Protein AF-A0A9P9NPX4-F1 (afdb_monomer_lite)

pLDDT: mean 75.49, std 17.49, range [34.91, 95.06]

Sequence (128 aa):
MPWGSPLVEHILGTGLPSVHPEPVSPRTEEAKIALLTVAVDRVLDRCERTMRHISRTLLCWLRSTKAQTCYSKPCALIALKSSKKKYRQLLKRFFVLIFRCYQIPVDTRRRPTGIRFKKEQLRQIQTI

Foldseek 3Di:
DDDDDDDPPPPDDDPDPPPDDDPDQDPVLVVVLVVVLVVLVVVVVVVVVVLVVDDQQVQQCVPDPDNPDGHPGGPDDPPDPVVVVVVSVVVSVVSSVVSVLLRPDPVVNPPDPPDDDDPVRNVVVVVD

Structure (mmCIF, N/CA/C/O backbone):
data_AF-A0A9P9NPX4-F1
#
_entry.id   AF-A0A9P9NPX4-F1
#
loop_
_atom_site.group_PDB
_atom_site.id
_atom_site.type_symbol
_atom_site.label_atom_id
_atom_site.label_alt_id
_atom_site.label_comp_id
_atom_site.label_asym_id
_atom_site.label_entity_id
_atom_site.label_seq_id
_atom_site.pdbx_PDB_ins_code
_atom_site.Cartn_x
_atom_site.Cartn_y
_atom_site.Cartn_z
_atom_site.occupancy
_atom_site.B_iso_or_equiv
_atom_site.auth_seq_id
_atom_site.auth_comp_id
_atom_site.auth_asym_id
_atom_site.auth_atom_id
_atom_site.pdbx_PDB_model_num
ATOM 1 N N . MET A 1 1 ? 9.711 34.080 -54.779 1.00 34.91 1 MET A N 1
ATOM 2 C CA . MET A 1 1 ? 10.722 34.598 -53.834 1.00 34.91 1 MET A CA 1
ATOM 3 C C . MET A 1 1 ? 10.340 34.136 -52.431 1.00 34.91 1 MET A C 1
ATOM 5 O O . MET A 1 1 ? 9.213 34.405 -52.032 1.00 34.91 1 MET A O 1
ATOM 9 N N . PRO A 1 2 ? 11.203 33.348 -51.768 1.00 46.09 2 PRO A N 1
ATOM 10 C CA . PRO A 1 2 ? 10.940 32.636 -50.519 1.00 46.09 2 PRO A CA 1
ATOM 11 C C . PRO A 1 2 ? 11.323 33.492 -49.304 1.00 46.09 2 PRO A C 1
ATOM 13 O O . PRO A 1 2 ? 12.322 34.203 -49.349 1.00 46.09 2 PRO A O 1
ATOM 16 N N . TRP A 1 3 ? 10.584 33.381 -48.204 1.00 42.66 3 TRP A N 1
ATOM 17 C CA . TRP A 1 3 ? 11.053 33.847 -46.899 1.00 42.66 3 TRP A CA 1
ATOM 18 C C . TRP A 1 3 ? 11.204 32.636 -45.997 1.00 42.66 3 TRP A C 1
ATOM 20 O O . TRP A 1 3 ? 10.236 32.089 -45.476 1.00 42.66 3 TRP A O 1
ATOM 30 N N . GLY A 1 4 ? 12.449 32.183 -45.902 1.00 43.34 4 GLY A N 1
ATOM 31 C CA . GLY A 1 4 ? 12.889 31.312 -44.835 1.00 43.34 4 GLY A CA 1
ATOM 32 C C . GLY A 1 4 ? 13.229 32.113 -43.581 1.00 43.34 4 GLY A C 1
ATOM 33 O O . GLY A 1 4 ? 13.542 33.303 -43.653 1.00 43.34 4 GLY A O 1
ATOM 34 N N . SER A 1 5 ? 13.264 31.361 -42.481 1.00 50.50 5 SER A N 1
ATOM 35 C CA . SER A 1 5 ? 13.991 31.562 -41.216 1.00 50.50 5 SER A CA 1
ATOM 36 C C . SER A 1 5 ? 13.089 31.729 -39.983 1.00 50.50 5 SER A C 1
ATOM 38 O O . SER A 1 5 ? 12.016 32.314 -40.106 1.00 50.50 5 SER A O 1
ATOM 40 N N . PRO A 1 6 ? 13.539 31.325 -38.774 1.00 48.88 6 PRO A N 1
ATOM 41 C CA . PRO A 1 6 ? 14.746 30.555 -38.458 1.00 48.88 6 PRO A CA 1
ATOM 42 C C . PRO A 1 6 ? 14.482 29.289 -37.626 1.00 48.88 6 PRO A C 1
ATOM 44 O O . PRO A 1 6 ? 13.653 29.240 -36.718 1.00 48.88 6 PRO A O 1
ATOM 47 N N . LEU A 1 7 ? 15.311 28.287 -37.910 1.00 49.88 7 LEU A N 1
ATOM 48 C CA . LEU A 1 7 ? 15.788 27.293 -36.961 1.00 49.88 7 LEU A CA 1
ATOM 49 C C . LEU A 1 7 ? 16.296 28.027 -35.708 1.00 49.88 7 LEU A C 1
ATOM 51 O O . LEU A 1 7 ? 17.360 28.642 -35.740 1.00 49.88 7 LEU A O 1
ATOM 55 N N . VAL A 1 8 ? 15.535 28.000 -34.616 1.00 42.09 8 VAL A N 1
ATOM 56 C CA . VAL A 1 8 ? 16.079 28.373 -33.309 1.00 42.09 8 VAL A CA 1
ATOM 57 C C . VAL A 1 8 ? 16.612 27.098 -32.683 1.00 42.09 8 VAL A C 1
ATOM 59 O O . VAL A 1 8 ? 15.937 26.406 -31.923 1.00 42.09 8 VAL A O 1
ATOM 62 N N . GLU A 1 9 ? 17.850 26.781 -33.052 1.00 41.84 9 GLU A N 1
ATOM 63 C CA . GLU A 1 9 ? 18.719 26.008 -32.184 1.00 41.84 9 GLU A CA 1
ATOM 64 C C . GLU A 1 9 ? 18.914 26.810 -30.897 1.00 41.84 9 GLU A C 1
ATOM 66 O O . GLU A 1 9 ? 19.634 27.808 -30.849 1.00 41.84 9 GLU A O 1
ATOM 71 N N . HIS A 1 10 ? 18.264 26.382 -29.823 1.00 44.25 10 HIS A N 1
ATOM 72 C CA . HIS A 1 10 ? 18.734 26.712 -28.487 1.00 44.25 10 HIS A CA 1
ATOM 73 C C . HIS A 1 10 ? 19.650 25.596 -28.012 1.00 44.25 10 HIS A C 1
ATOM 75 O O . HIS A 1 10 ? 19.298 24.753 -27.193 1.00 44.25 10 HIS A O 1
ATOM 81 N N . ILE A 1 11 ? 20.866 25.628 -28.562 1.00 50.22 11 ILE A N 1
ATOM 82 C CA . ILE A 1 11 ? 22.035 25.066 -27.903 1.00 50.22 11 ILE A CA 1
ATOM 83 C C . ILE A 1 11 ? 22.359 25.999 -26.738 1.00 50.22 11 ILE A C 1
ATOM 85 O O . ILE A 1 11 ? 22.871 27.102 -26.922 1.00 50.22 11 ILE A O 1
ATOM 89 N N . LEU A 1 12 ? 22.065 25.543 -25.524 1.00 43.19 12 LEU A N 1
ATOM 90 C CA . LEU A 1 12 ? 22.655 26.102 -24.318 1.00 43.19 12 LEU A CA 1
ATOM 91 C C . LEU A 1 12 ? 22.890 24.966 -23.323 1.00 43.19 12 LEU A C 1
ATOM 93 O O . LEU A 1 12 ? 21.972 24.522 -22.641 1.00 43.19 12 LEU A O 1
ATOM 97 N N . GLY A 1 13 ? 24.137 24.492 -23.262 1.00 39.56 13 GLY A N 1
ATOM 98 C CA . GLY A 1 13 ? 24.622 23.734 -22.110 1.00 39.56 13 GLY A CA 1
ATOM 99 C C . GLY A 1 13 ? 25.445 22.487 -22.418 1.00 39.56 13 GLY A C 1
ATOM 100 O O . GLY A 1 13 ? 24.950 21.374 -22.304 1.00 39.56 13 GLY A O 1
ATOM 101 N N . THR A 1 14 ? 26.754 22.700 -22.578 1.00 41.66 14 THR A N 1
ATOM 102 C CA . THR A 1 14 ? 27.858 21.759 -22.280 1.00 41.66 14 THR A CA 1
ATOM 103 C C . THR A 1 14 ? 28.152 20.643 -23.293 1.00 41.66 14 THR A C 1
ATOM 105 O O . THR A 1 14 ? 27.647 19.529 -23.216 1.00 41.66 14 THR A O 1
ATOM 108 N N . GLY A 1 15 ? 29.098 20.934 -24.194 1.00 42.25 15 GLY A N 1
ATOM 109 C CA . GLY A 1 15 ? 29.794 19.974 -25.053 1.00 42.25 15 GLY A CA 1
ATOM 110 C C . GLY A 1 15 ? 30.805 19.110 -24.297 1.00 42.25 15 GLY A C 1
ATOM 111 O O . GLY A 1 15 ? 32.004 19.180 -24.551 1.00 42.25 15 GLY A O 1
ATOM 112 N N . LEU A 1 16 ? 30.319 18.273 -23.385 1.00 44.84 16 LEU A N 1
ATOM 113 C CA . LEU A 1 16 ? 31.026 17.060 -22.998 1.00 44.84 16 LEU A CA 1
ATOM 114 C C . LEU A 1 16 ? 30.075 15.908 -23.321 1.00 44.84 16 LEU A C 1
ATOM 116 O O . LEU A 1 16 ? 28.943 15.943 -22.836 1.00 44.84 16 LEU A O 1
ATOM 120 N N . PRO A 1 17 ? 30.464 14.895 -24.117 1.00 46.59 17 PRO A N 1
ATOM 121 C CA . PRO A 1 17 ? 29.689 13.670 -24.145 1.00 46.59 17 PRO A CA 1
ATOM 122 C C . PRO A 1 17 ? 29.676 13.171 -22.703 1.00 46.59 17 PRO A C 1
ATOM 124 O O . PRO A 1 17 ? 30.710 12.761 -22.176 1.00 46.59 17 PRO A O 1
ATOM 127 N N . SER A 1 18 ? 28.534 13.291 -22.023 1.00 49.62 18 SER A N 1
ATOM 128 C CA . SER A 1 18 ? 28.327 12.587 -20.769 1.00 49.62 18 SER A CA 1
ATOM 129 C C . SER A 1 18 ? 28.595 11.126 -21.099 1.00 49.62 18 SER A C 1
ATOM 131 O O . SER A 1 18 ? 27.796 10.469 -21.759 1.00 49.62 18 SER A O 1
ATOM 133 N N . VAL A 1 19 ? 29.758 10.629 -20.672 1.00 52.47 19 VAL A N 1
ATOM 134 C CA . VAL A 1 19 ? 30.205 9.232 -20.812 1.00 52.47 19 VAL A CA 1
ATOM 135 C C . VAL A 1 19 ? 29.209 8.270 -20.142 1.00 52.47 19 VAL A C 1
ATOM 137 O O . VAL A 1 19 ? 29.295 7.053 -20.287 1.00 52.47 19 VAL A O 1
ATOM 140 N N . HIS A 1 20 ? 28.217 8.810 -19.436 1.00 53.09 20 HIS A N 1
ATOM 141 C CA . HIS A 1 20 ? 27.099 8.075 -18.897 1.00 53.09 20 HIS A CA 1
ATOM 142 C C . HIS A 1 20 ? 25.839 8.297 -19.742 1.00 53.09 20 HIS A C 1
ATOM 144 O O . HIS A 1 20 ? 25.346 9.430 -19.782 1.00 53.09 20 HIS A O 1
ATOM 150 N N . PRO A 1 21 ? 25.292 7.237 -20.375 1.00 55.50 21 PRO A N 1
ATOM 151 C CA . PRO A 1 21 ? 23.947 7.294 -20.927 1.00 55.50 21 PRO A CA 1
ATOM 152 C C . PRO A 1 21 ? 22.985 7.675 -19.803 1.00 55.50 21 PRO A C 1
ATOM 154 O O . PRO A 1 21 ? 22.997 7.062 -18.730 1.00 55.50 21 PRO A O 1
ATOM 157 N N . GLU A 1 22 ? 22.187 8.715 -20.034 1.00 56.44 22 GLU A N 1
ATOM 158 C CA . GLU A 1 22 ? 21.133 9.100 -19.107 1.00 56.44 22 GLU A CA 1
ATOM 159 C C . GLU A 1 22 ? 20.191 7.894 -18.946 1.00 56.44 22 GLU A C 1
ATOM 161 O O . GLU A 1 22 ? 19.722 7.348 -19.951 1.00 56.44 22 GLU A O 1
ATOM 166 N N . PRO A 1 23 ? 19.959 7.396 -17.720 1.00 56.25 23 PRO A N 1
ATOM 167 C CA . PRO A 1 23 ? 19.142 6.211 -17.519 1.00 56.25 23 PRO A CA 1
ATOM 168 C C . PRO A 1 23 ? 17.673 6.556 -17.783 1.00 56.25 23 PRO A C 1
ATOM 170 O O . PRO A 1 23 ? 16.929 6.933 -16.879 1.00 56.25 23 PRO A O 1
ATOM 173 N N . VAL A 1 24 ? 17.245 6.422 -19.037 1.00 61.47 24 VAL A N 1
ATOM 174 C CA . VAL A 1 24 ? 15.839 6.528 -19.426 1.00 61.47 24 VAL A CA 1
ATOM 175 C C . VAL A 1 24 ? 15.136 5.234 -19.019 1.00 61.47 24 VAL A C 1
ATOM 177 O O . VAL A 1 24 ? 15.417 4.160 -19.553 1.00 61.47 24 VAL A O 1
ATOM 180 N N . SER A 1 25 ? 14.225 5.327 -18.049 1.00 64.06 25 SER A N 1
ATOM 181 C CA . SER A 1 25 ? 13.374 4.201 -17.649 1.00 64.06 25 SER A CA 1
ATOM 182 C C . SER A 1 25 ? 12.447 3.807 -18.812 1.00 64.06 25 SER A C 1
ATOM 184 O O . SER A 1 25 ? 11.808 4.688 -19.400 1.00 64.06 25 SER A O 1
ATOM 186 N N . PRO A 1 26 ? 12.339 2.515 -19.174 1.00 75.12 26 PRO A N 1
ATOM 187 C CA . PRO A 1 26 ? 11.441 2.070 -20.234 1.00 75.12 26 PRO A CA 1
ATOM 188 C C . PRO A 1 26 ? 9.986 2.454 -19.930 1.00 75.12 26 PRO A C 1
ATOM 190 O O . PRO A 1 26 ? 9.507 2.283 -18.810 1.00 75.12 26 PRO A O 1
ATOM 193 N N . ARG A 1 27 ? 9.220 2.882 -20.943 1.00 74.06 27 ARG A N 1
ATOM 194 C CA . ARG A 1 27 ? 7.800 3.269 -20.779 1.00 74.06 27 ARG A CA 1
ATOM 195 C C . ARG A 1 27 ? 6.948 2.179 -20.106 1.00 74.06 27 ARG A C 1
ATOM 197 O O . ARG A 1 27 ? 6.042 2.491 -19.337 1.00 74.06 27 ARG A O 1
ATOM 204 N N . THR A 1 28 ? 7.254 0.910 -20.370 1.00 77.75 28 THR A N 1
ATOM 205 C CA . THR A 1 28 ? 6.601 -0.260 -19.758 1.00 77.75 28 THR A CA 1
ATOM 206 C C . THR A 1 28 ? 6.862 -0.355 -18.254 1.00 77.75 28 THR A C 1
ATOM 208 O O . THR A 1 28 ? 5.968 -0.697 -17.484 1.00 77.75 28 THR A O 1
ATOM 211 N N . GLU A 1 29 ? 8.071 -0.013 -17.821 1.00 78.25 29 GLU A N 1
ATOM 212 C CA . GLU A 1 29 ? 8.489 -0.053 -16.423 1.00 78.25 29 GLU A CA 1
ATOM 213 C C . GLU A 1 29 ? 7.865 1.095 -15.614 1.00 78.25 29 GLU A C 1
ATOM 215 O O . GLU A 1 29 ? 7.378 0.876 -14.502 1.00 78.25 29 GLU A O 1
ATOM 220 N N . GLU A 1 30 ? 7.743 2.290 -16.201 1.00 84.75 30 GLU A N 1
ATOM 221 C CA . GLU A 1 30 ? 6.986 3.395 -15.593 1.00 84.75 30 GLU A CA 1
ATOM 222 C C . GLU A 1 30 ? 5.479 3.091 -15.512 1.00 84.75 30 GLU A C 1
ATOM 224 O O . GLU A 1 30 ? 4.823 3.467 -14.539 1.00 84.75 30 GLU A O 1
ATOM 229 N N . ALA A 1 31 ? 4.917 2.356 -16.480 1.00 87.31 31 ALA A N 1
ATOM 230 C CA . ALA A 1 31 ? 3.520 1.919 -16.423 1.00 87.31 31 ALA A CA 1
ATOM 231 C C . ALA A 1 31 ? 3.267 0.936 -15.262 1.00 87.31 31 ALA A C 1
ATOM 233 O O . ALA A 1 31 ? 2.255 1.055 -14.566 1.00 87.31 31 ALA A O 1
ATOM 234 N N . LYS A 1 32 ? 4.205 0.015 -14.992 1.00 88.44 32 LYS A N 1
ATOM 235 C CA . LYS A 1 32 ? 4.150 -0.871 -13.814 1.00 88.44 32 LYS A CA 1
ATOM 236 C C . LYS A 1 32 ? 4.225 -0.078 -12.511 1.00 88.44 32 LYS A C 1
ATOM 238 O O . LYS A 1 32 ? 3.437 -0.323 -11.599 1.00 88.44 32 LYS A O 1
ATOM 243 N N . 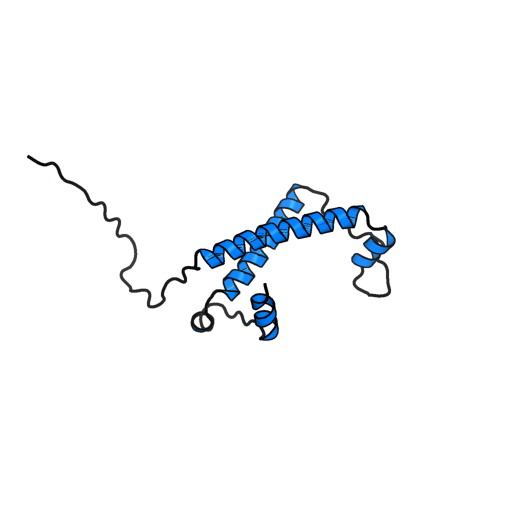ILE A 1 33 ? 5.112 0.917 -12.436 1.00 89.31 33 ILE A N 1
ATOM 244 C CA . ILE A 1 33 ? 5.210 1.818 -11.279 1.00 89.31 33 ILE A CA 1
ATOM 245 C C . ILE A 1 33 ? 3.897 2.591 -11.079 1.00 89.31 33 ILE A C 1
ATOM 247 O O . ILE A 1 33 ? 3.406 2.698 -9.953 1.00 89.31 33 ILE A O 1
ATOM 251 N N . ALA A 1 34 ? 3.282 3.092 -12.152 1.00 90.75 34 ALA A N 1
ATOM 252 C CA . ALA A 1 34 ? 1.985 3.757 -12.071 1.00 90.75 34 ALA A CA 1
ATOM 253 C C . ALA A 1 34 ? 0.905 2.808 -11.523 1.00 90.75 34 ALA A C 1
ATOM 255 O O . ALA A 1 34 ? 0.189 3.166 -10.584 1.00 90.75 34 ALA A O 1
ATOM 256 N N . LEU A 1 35 ? 0.841 1.570 -12.022 1.00 93.62 35 LEU A N 1
ATOM 257 C CA . LEU A 1 35 ? -0.092 0.558 -11.524 1.00 93.62 35 LEU A CA 1
ATOM 258 C C . LEU A 1 35 ? 0.147 0.234 -10.041 1.00 93.62 35 LEU A C 1
ATOM 260 O O . LEU A 1 35 ? -0.806 0.148 -9.264 1.00 93.62 35 LEU A O 1
ATOM 264 N N . LEU A 1 36 ? 1.409 0.138 -9.622 1.00 92.12 36 LEU A N 1
ATOM 265 C CA . LEU A 1 36 ? 1.783 -0.060 -8.226 1.00 92.12 36 LEU A CA 1
ATOM 266 C C . LEU A 1 36 ? 1.253 1.070 -7.336 1.00 92.12 36 LEU A C 1
ATOM 268 O O . LEU A 1 36 ? 0.716 0.804 -6.262 1.00 92.12 36 LEU A O 1
ATOM 272 N N . THR A 1 37 ? 1.350 2.331 -7.766 1.00 93.75 37 THR A N 1
ATOM 273 C CA . THR A 1 37 ? 0.819 3.448 -6.966 1.00 93.75 37 THR A CA 1
ATOM 274 C C . THR A 1 37 ? -0.693 3.353 -6.751 1.00 93.75 37 THR A C 1
ATOM 276 O O . THR A 1 37 ? -1.170 3.655 -5.656 1.00 93.75 37 THR A O 1
ATOM 279 N N . VAL A 1 38 ? -1.437 2.861 -7.748 1.00 95.06 38 VAL A N 1
ATOM 280 C CA . VAL A 1 38 ? -2.877 2.584 -7.631 1.00 95.06 38 VAL A CA 1
ATOM 281 C C . VAL A 1 38 ? -3.129 1.411 -6.682 1.00 95.06 38 VAL A C 1
ATOM 283 O O . VAL A 1 38 ? -4.039 1.470 -5.852 1.00 95.06 38 VAL A O 1
ATOM 286 N N . ALA A 1 39 ? -2.318 0.355 -6.764 1.00 94.25 39 ALA A N 1
ATOM 287 C CA . ALA A 1 39 ? -2.412 -0.790 -5.863 1.00 94.25 39 ALA A CA 1
ATOM 288 C C . ALA A 1 39 ? -2.180 -0.381 -4.399 1.00 94.25 39 ALA A C 1
ATOM 290 O O . ALA A 1 39 ? -2.953 -0.777 -3.526 1.00 94.25 39 ALA A O 1
ATOM 291 N N . VAL A 1 40 ? -1.188 0.476 -4.134 1.00 94.00 40 VAL A N 1
ATOM 292 C CA . VAL A 1 40 ? -0.923 1.034 -2.798 1.00 94.00 40 VAL A CA 1
ATOM 293 C C . VAL A 1 40 ? -2.144 1.787 -2.265 1.00 94.00 40 VAL A C 1
ATOM 295 O O . VAL A 1 40 ? -2.545 1.559 -1.124 1.00 94.00 40 VAL A O 1
ATOM 298 N N . ASP A 1 41 ? -2.785 2.635 -3.075 1.00 93.69 41 ASP A N 1
ATOM 299 C CA . ASP A 1 41 ? -4.001 3.344 -2.650 1.00 93.69 41 ASP A CA 1
ATOM 300 C C . ASP A 1 41 ? -5.138 2.364 -2.293 1.00 93.69 41 ASP A C 1
ATOM 302 O O . ASP A 1 41 ? -5.758 2.503 -1.235 1.00 93.69 41 ASP A O 1
ATOM 306 N N . ARG A 1 42 ? -5.357 1.323 -3.111 1.00 94.38 42 ARG A N 1
ATOM 307 C CA . ARG A 1 42 ? -6.375 0.285 -2.855 1.00 94.38 42 ARG A CA 1
ATOM 308 C C . ARG A 1 42 ? -6.107 -0.499 -1.571 1.00 94.38 42 ARG A C 1
ATOM 310 O O . ARG A 1 42 ? -7.043 -0.763 -0.813 1.00 94.38 42 ARG A O 1
ATOM 317 N N . VAL A 1 43 ? -4.849 -0.863 -1.313 1.00 93.44 43 VAL A N 1
ATOM 318 C CA . VAL A 1 43 ? -4.445 -1.554 -0.078 1.00 93.44 43 VAL A CA 1
ATOM 319 C C . VAL A 1 43 ? -4.748 -0.677 1.131 1.00 93.44 43 VAL A C 1
ATOM 321 O O . VAL A 1 43 ? -5.401 -1.138 2.063 1.00 93.44 43 VAL A O 1
ATOM 324 N N . LEU A 1 44 ? -4.368 0.602 1.096 1.00 92.00 44 LEU A N 1
ATOM 325 C CA . LEU A 1 44 ? -4.623 1.529 2.201 1.00 92.00 44 LEU A CA 1
ATOM 326 C C . LEU A 1 44 ? -6.119 1.761 2.438 1.00 92.00 44 LEU A C 1
ATOM 328 O O . LEU A 1 44 ? -6.546 1.835 3.589 1.00 92.00 44 LEU A O 1
ATOM 332 N N . ASP A 1 45 ? -6.924 1.849 1.377 1.00 92.56 45 ASP A N 1
ATOM 333 C CA . ASP A 1 45 ? -8.382 1.945 1.497 1.00 92.56 45 ASP A CA 1
ATOM 334 C C . ASP A 1 45 ? -8.988 0.697 2.139 1.00 92.56 45 ASP A C 1
ATOM 336 O O . ASP A 1 45 ? -9.883 0.800 2.980 1.00 92.56 45 ASP A O 1
ATOM 340 N N . ARG A 1 46 ? -8.508 -0.494 1.767 1.00 93.31 46 ARG A N 1
ATOM 341 C CA . ARG A 1 46 ? -8.953 -1.748 2.380 1.00 93.31 46 ARG A CA 1
ATOM 342 C C . ARG A 1 46 ? -8.541 -1.822 3.846 1.00 93.31 46 ARG A C 1
ATOM 344 O O . ARG A 1 46 ? -9.398 -2.101 4.675 1.00 93.31 46 ARG A O 1
ATOM 351 N N . CYS A 1 47 ? -7.286 -1.513 4.172 1.00 89.69 47 CYS A N 1
ATOM 352 C CA . CYS A 1 47 ? -6.797 -1.474 5.552 1.00 89.69 47 CYS A CA 1
ATOM 353 C C . CYS A 1 47 ? -7.651 -0.545 6.419 1.00 89.69 47 CYS A C 1
ATOM 355 O O . CYS A 1 47 ? -8.032 -0.910 7.526 1.00 89.69 47 CYS A O 1
ATOM 357 N N . GLU A 1 48 ? -8.009 0.630 5.904 1.00 90.81 48 GLU A N 1
ATOM 358 C CA . GLU A 1 48 ? -8.860 1.570 6.626 1.00 90.81 48 GLU A CA 1
ATOM 359 C C . GLU A 1 48 ? -10.278 1.045 6.842 1.00 90.81 48 GLU A C 1
ATOM 361 O O . GLU A 1 48 ? -10.799 1.164 7.950 1.00 90.81 48 GLU A O 1
ATOM 366 N N . ARG A 1 49 ? -10.903 0.455 5.814 1.00 92.50 49 ARG A N 1
ATOM 367 C CA . ARG A 1 49 ? -12.213 -0.196 5.967 1.00 92.50 49 ARG A CA 1
ATOM 368 C C . ARG A 1 49 ? -12.136 -1.292 7.022 1.00 92.50 49 ARG A C 1
ATOM 370 O O . ARG A 1 49 ? -12.926 -1.295 7.955 1.00 92.50 49 ARG A O 1
ATOM 377 N N . THR A 1 50 ? -11.139 -2.164 6.927 1.00 92.38 50 THR A N 1
ATOM 378 C CA . THR A 1 50 ? -10.911 -3.248 7.880 1.00 92.38 50 THR A CA 1
ATOM 379 C C . THR A 1 50 ? -10.736 -2.719 9.305 1.00 92.38 50 THR A C 1
ATOM 381 O O . THR A 1 50 ? -11.430 -3.184 10.201 1.00 92.38 50 THR A O 1
ATOM 384 N N . MET A 1 51 ? -9.916 -1.688 9.527 1.00 90.56 51 MET A N 1
ATOM 385 C CA . MET A 1 51 ? -9.743 -1.087 10.857 1.00 90.56 51 MET A CA 1
ATOM 386 C C . MET A 1 51 ? -11.044 -0.537 11.458 1.00 90.56 51 MET A C 1
ATOM 388 O O . MET A 1 51 ? -11.183 -0.557 12.676 1.00 90.56 51 MET A O 1
ATOM 392 N N . ARG A 1 52 ? -12.003 -0.075 10.642 1.00 89.94 52 ARG A N 1
ATOM 393 C CA . ARG A 1 52 ? -13.319 0.386 11.128 1.00 89.94 52 ARG A CA 1
ATOM 394 C C . ARG A 1 52 ? -14.223 -0.754 11.605 1.00 89.94 52 ARG A C 1
ATOM 396 O O . ARG A 1 52 ? -15.140 -0.492 12.374 1.00 89.94 52 ARG A O 1
ATOM 403 N N . HIS A 1 53 ? -13.976 -1.984 11.156 1.00 92.12 53 HIS A N 1
ATOM 404 C CA . HIS A 1 53 ? -14.770 -3.168 11.505 1.00 92.12 53 HIS A CA 1
ATOM 405 C C . HIS A 1 53 ? -14.077 -4.096 12.515 1.00 92.12 53 HIS A C 1
ATOM 407 O O . HIS A 1 53 ? -14.683 -5.053 12.988 1.00 92.12 53 HIS A O 1
ATOM 413 N N . ILE A 1 54 ? -12.813 -3.834 12.853 1.00 92.19 54 ILE A N 1
ATOM 414 C CA . ILE A 1 54 ? -12.049 -4.618 13.825 1.00 92.19 54 ILE A CA 1
ATOM 415 C C . ILE A 1 54 ? -12.398 -4.184 15.259 1.00 92.19 54 ILE A C 1
ATOM 417 O O . ILE A 1 54 ? -12.564 -3.000 15.550 1.00 92.19 54 ILE A O 1
ATOM 421 N N . SER A 1 55 ? -12.465 -5.153 16.179 1.00 91.94 55 SER A N 1
ATOM 422 C CA . SER A 1 55 ? -12.741 -4.906 17.597 1.00 91.94 55 SER A CA 1
ATOM 423 C C . SER A 1 55 ? -11.647 -4.076 18.283 1.00 91.94 55 SER A C 1
ATOM 425 O O . SER A 1 55 ? -10.472 -4.095 17.909 1.00 91.94 55 SER A O 1
ATOM 427 N N . ARG A 1 56 ? -12.012 -3.378 19.365 1.00 90.31 56 ARG A N 1
ATOM 428 C CA . ARG A 1 56 ? -11.071 -2.562 20.149 1.00 90.31 56 ARG A CA 1
ATOM 429 C C . ARG A 1 56 ? -9.860 -3.364 20.635 1.00 90.31 56 ARG A C 1
ATOM 431 O O . ARG A 1 56 ? -8.747 -2.856 20.565 1.00 90.31 56 ARG A O 1
ATOM 438 N N . THR A 1 57 ? -10.059 -4.602 21.087 1.00 90.19 57 THR A N 1
ATOM 439 C CA . THR A 1 57 ? -8.980 -5.482 21.569 1.00 90.19 57 THR A CA 1
ATOM 440 C C . THR A 1 57 ? -7.942 -5.741 20.484 1.00 90.19 57 THR A C 1
ATOM 442 O O . THR A 1 57 ? -6.749 -5.587 20.725 1.00 90.19 57 THR A O 1
ATOM 445 N N . LEU A 1 58 ? -8.388 -6.050 19.266 1.00 90.25 58 LEU A N 1
ATOM 446 C CA . LEU A 1 58 ? -7.501 -6.265 18.126 1.00 90.25 58 LEU A CA 1
ATOM 447 C C . LEU A 1 58 ? -6.803 -4.968 17.693 1.00 90.25 58 LEU A C 1
ATOM 449 O O . LEU A 1 58 ? -5.615 -4.991 17.390 1.00 90.25 58 LEU A O 1
ATOM 453 N N . LEU A 1 59 ? -7.491 -3.821 17.718 1.00 91.06 59 LEU A N 1
ATOM 454 C CA . LEU A 1 59 ? -6.861 -2.522 17.440 1.00 91.06 59 LEU A CA 1
ATOM 455 C C . LEU A 1 59 ? -5.795 -2.159 18.481 1.00 91.06 59 LEU A C 1
ATOM 457 O O . LEU A 1 59 ? -4.755 -1.604 18.133 1.00 91.06 59 LEU A O 1
ATOM 461 N N . CYS A 1 60 ? -6.043 -2.441 19.755 1.00 90.94 60 CYS A N 1
ATOM 462 C CA . CYS A 1 60 ? -5.078 -2.241 20.831 1.00 90.94 60 CYS A CA 1
ATOM 463 C C . CYS A 1 60 ? -3.890 -3.215 20.722 1.00 90.94 60 CYS A C 1
ATOM 465 O O . CYS A 1 60 ? -2.751 -2.824 20.983 1.00 90.94 60 CYS A O 1
ATOM 467 N N . TRP A 1 61 ? -4.130 -4.454 20.282 1.00 91.88 61 TRP A N 1
ATOM 468 C CA . TRP A 1 61 ? -3.077 -5.429 19.997 1.00 91.88 61 TRP A CA 1
ATOM 469 C C . TRP A 1 61 ? -2.216 -5.013 18.799 1.00 91.88 61 TRP A C 1
ATOM 471 O O . TRP A 1 61 ? -0.998 -4.989 18.917 1.00 91.88 61 TRP A O 1
ATOM 481 N N . LEU A 1 62 ? -2.823 -4.555 17.697 1.00 89.00 62 LEU A N 1
ATOM 482 C CA . LEU A 1 62 ? -2.118 -4.049 16.506 1.00 89.00 62 LEU A CA 1
ATOM 483 C C . LEU A 1 62 ? -1.156 -2.894 16.809 1.00 89.00 62 LEU A C 1
ATOM 485 O O . LEU A 1 62 ? -0.200 -2.668 16.073 1.00 89.00 62 LEU A O 1
ATOM 489 N N . ARG A 1 63 ? -1.430 -2.126 17.867 1.00 88.56 63 ARG A N 1
ATOM 490 C CA . ARG A 1 63 ? -0.572 -1.025 18.311 1.00 88.56 63 ARG A CA 1
ATOM 491 C C . ARG A 1 63 ? 0.562 -1.485 19.234 1.00 88.56 63 ARG A C 1
ATOM 493 O O . ARG A 1 63 ? 1.505 -0.728 19.457 1.00 88.56 63 ARG A O 1
ATOM 500 N N . SER A 1 64 ? 0.463 -2.680 19.806 1.00 89.56 64 SER A N 1
ATOM 501 C CA . SER A 1 64 ? 1.476 -3.224 20.702 1.00 89.56 64 SER A CA 1
ATOM 502 C C . SER A 1 64 ? 2.717 -3.652 19.926 1.00 89.56 64 SER A C 1
ATOM 504 O O . SER A 1 64 ? 2.632 -4.251 18.860 1.00 89.56 64 SER A O 1
ATOM 506 N N . THR A 1 65 ? 3.890 -3.391 20.497 1.00 85.75 65 THR A N 1
ATOM 507 C CA . THR A 1 65 ? 5.170 -3.909 19.997 1.00 85.75 65 THR A CA 1
ATOM 508 C C . THR A 1 65 ? 5.506 -5.294 20.555 1.00 85.75 65 THR A C 1
ATOM 510 O O . THR A 1 65 ? 6.469 -5.913 20.113 1.00 85.75 65 THR A O 1
ATOM 513 N N . LYS A 1 66 ? 4.731 -5.794 21.528 1.00 86.06 66 LYS A N 1
ATOM 514 C CA . LYS A 1 66 ? 4.919 -7.108 22.158 1.00 86.06 66 LYS A CA 1
ATOM 515 C C . LYS A 1 66 ? 3.768 -8.033 21.772 1.00 86.06 66 LYS A C 1
ATOM 517 O O . LYS A 1 66 ? 2.606 -7.654 21.916 1.00 86.06 66 LYS A O 1
ATOM 522 N N . ALA A 1 67 ? 4.091 -9.262 21.374 1.00 78.56 67 ALA A N 1
ATOM 523 C CA . ALA A 1 67 ? 3.116 -10.236 20.876 1.00 78.56 67 ALA A CA 1
ATOM 524 C C . ALA A 1 67 ? 2.006 -10.587 21.886 1.00 78.56 67 ALA A C 1
ATOM 526 O O . ALA A 1 67 ? 0.862 -10.780 21.488 1.00 78.56 67 ALA A O 1
ATOM 527 N N . GLN A 1 68 ? 2.337 -10.634 23.181 1.00 82.56 68 GLN A N 1
ATOM 528 C CA . GLN A 1 68 ? 1.432 -11.102 24.240 1.00 82.56 68 GLN A CA 1
ATOM 529 C C . GLN A 1 68 ? 0.741 -9.980 25.025 1.00 82.56 68 GLN A C 1
ATOM 531 O O . GLN A 1 68 ? 0.013 -10.253 25.974 1.00 82.56 68 GLN A O 1
ATOM 536 N N . THR A 1 69 ? 0.971 -8.708 24.683 1.00 81.38 69 THR A N 1
ATOM 537 C CA . THR A 1 69 ? 0.371 -7.590 25.428 1.00 81.38 69 THR A CA 1
ATOM 538 C C . THR A 1 69 ? -0.467 -6.707 24.529 1.00 81.38 69 THR A C 1
ATOM 540 O O . THR A 1 69 ? -0.155 -6.509 23.360 1.00 81.38 69 THR A O 1
ATOM 543 N N . CYS A 1 70 ? -1.516 -6.134 25.102 1.00 84.75 70 CYS A N 1
ATOM 544 C CA . CYS A 1 70 ? -2.409 -5.202 24.436 1.00 84.75 70 CYS A CA 1
ATOM 545 C C . CYS A 1 70 ? -2.025 -3.769 24.833 1.00 84.75 70 CYS A C 1
ATOM 547 O O . CYS A 1 70 ? -1.803 -3.500 26.015 1.00 84.75 70 CYS A O 1
ATOM 549 N N . TYR A 1 71 ? -1.922 -2.840 23.879 1.00 88.00 71 TYR A N 1
ATOM 550 C CA . TYR A 1 71 ? -1.642 -1.440 24.208 1.00 88.00 71 TYR A CA 1
ATOM 551 C C . TYR A 1 71 ? -2.897 -0.764 24.782 1.00 88.00 71 TYR A C 1
ATOM 553 O O . TYR A 1 71 ? -4.020 -1.070 24.387 1.00 88.00 71 TYR A O 1
ATOM 561 N N . SER A 1 72 ? -2.742 0.195 25.697 1.00 85.62 72 SER A N 1
ATOM 562 C CA . SER A 1 72 ? -3.896 0.836 26.358 1.00 85.62 72 SER A CA 1
ATOM 563 C C . SER A 1 72 ? -4.798 1.613 25.388 1.00 85.62 72 SER A C 1
ATOM 565 O O . SER A 1 72 ? -6.008 1.729 25.604 1.00 85.62 72 SER A O 1
ATOM 567 N N . LYS A 1 73 ? -4.219 2.116 24.292 1.00 87.94 73 LYS A N 1
ATOM 568 C CA . LYS A 1 73 ? -4.911 2.873 23.241 1.00 87.94 73 LYS A CA 1
ATOM 569 C C . LYS A 1 73 ? -5.080 2.026 21.973 1.00 87.94 73 LYS A C 1
ATOM 571 O O . LYS A 1 73 ? -4.142 1.331 21.589 1.00 87.94 73 LYS A O 1
ATOM 576 N N . PRO A 1 74 ? -6.217 2.118 21.2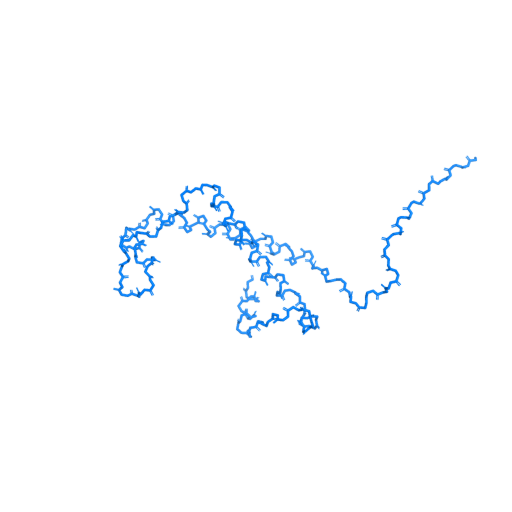70 1.00 87.56 74 PRO A N 1
ATOM 577 C CA . PRO A 1 74 ? -6.373 1.443 19.989 1.00 87.56 74 PRO A CA 1
ATOM 578 C C . PRO A 1 74 ? -5.441 2.045 18.928 1.00 87.56 74 PRO A C 1
ATOM 580 O O . PRO A 1 74 ? -5.058 3.223 18.985 1.00 87.56 74 PRO A O 1
ATOM 583 N N . CYS A 1 75 ? -5.070 1.233 17.939 1.00 84.00 75 CYS A N 1
ATOM 584 C CA . CYS A 1 75 ? -4.502 1.722 16.693 1.00 84.00 75 CYS A CA 1
ATOM 585 C C . CYS A 1 75 ? -5.526 2.653 16.033 1.00 84.00 75 CYS A C 1
ATOM 587 O O . CYS A 1 75 ? -6.654 2.252 15.749 1.00 84.00 75 CYS A O 1
ATOM 589 N N . ALA A 1 76 ? -5.150 3.917 15.862 1.00 84.62 76 ALA A N 1
ATOM 590 C CA . ALA A 1 76 ? -6.056 4.956 15.402 1.00 84.62 76 ALA A CA 1
ATOM 591 C C . ALA A 1 76 ? -5.813 5.250 13.924 1.00 84.62 76 ALA A C 1
ATOM 593 O O . ALA A 1 76 ? -4.670 5.329 13.470 1.00 84.62 76 ALA A O 1
ATOM 594 N N . LEU A 1 77 ? -6.900 5.466 13.189 1.00 84.19 77 LEU A N 1
ATOM 595 C CA . LEU A 1 77 ? -6.826 6.014 11.843 1.00 84.19 77 LEU A CA 1
ATOM 596 C C . LEU A 1 77 ? -6.343 7.467 11.896 1.00 84.19 77 LEU A C 1
ATOM 598 O O . LEU A 1 77 ? -6.615 8.197 12.849 1.00 84.19 77 LEU A O 1
ATOM 602 N N . ILE A 1 78 ? -5.641 7.898 10.847 1.00 82.94 78 ILE A N 1
ATOM 603 C CA . ILE A 1 78 ? -5.200 9.288 10.711 1.00 82.94 78 ILE A CA 1
ATOM 604 C C . ILE A 1 78 ? -6.445 10.181 10.646 1.00 82.94 78 ILE A C 1
ATOM 606 O O . ILE A 1 78 ? -7.162 10.178 9.645 1.00 82.94 78 ILE A O 1
ATOM 610 N N . ALA A 1 79 ? -6.691 10.938 11.718 1.00 73.88 79 ALA A N 1
ATOM 611 C CA . ALA A 1 79 ? -7.923 11.707 11.896 1.00 73.88 79 ALA A CA 1
ATOM 612 C C . ALA A 1 79 ? -8.073 12.843 10.870 1.00 73.88 79 ALA A C 1
ATOM 614 O O . ALA A 1 79 ? -9.168 13.113 10.379 1.00 73.88 79 ALA A O 1
ATOM 615 N N . LEU A 1 80 ? -6.966 13.498 10.504 1.00 82.44 80 LEU A N 1
ATOM 616 C CA . LEU A 1 80 ? -6.996 14.651 9.611 1.00 82.44 80 LEU A CA 1
ATOM 617 C C . LEU A 1 80 ? -6.859 14.231 8.140 1.00 82.44 80 LEU A C 1
ATOM 619 O O . LEU A 1 80 ? -5.847 13.651 7.734 1.00 82.44 80 LEU A O 1
ATOM 623 N N . LYS A 1 81 ? -7.849 14.594 7.311 1.00 81.19 81 LYS A N 1
ATOM 624 C CA . LYS A 1 81 ? -7.869 14.283 5.867 1.00 81.19 81 LYS A CA 1
ATOM 625 C C . LYS A 1 81 ? -6.623 14.801 5.130 1.00 81.19 81 LYS A C 1
ATOM 627 O O . LYS A 1 81 ? -6.106 14.113 4.249 1.00 81.19 81 LYS A O 1
ATOM 632 N N . SER A 1 82 ? -6.108 15.975 5.505 1.00 78.50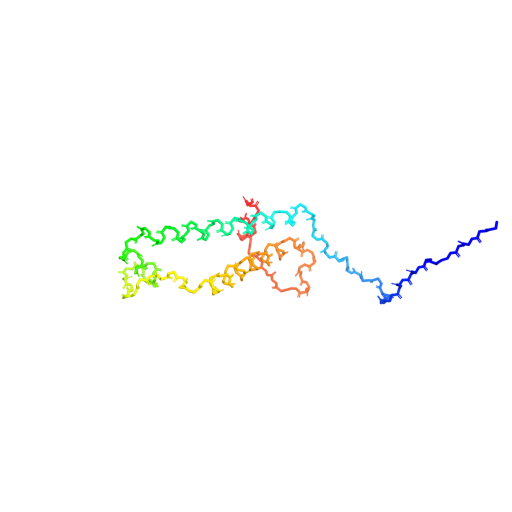 82 SER A N 1
ATOM 633 C CA . SER A 1 82 ? -4.892 16.549 4.908 1.00 78.50 82 SER A CA 1
ATOM 634 C C . SER A 1 82 ? -3.634 15.748 5.269 1.00 78.50 82 SER A C 1
ATOM 636 O O . SER A 1 82 ? -2.838 15.436 4.382 1.00 78.50 82 SER A O 1
ATOM 638 N N . SER A 1 83 ? -3.488 15.321 6.527 1.00 85.62 83 SER A N 1
ATOM 639 C CA . SER A 1 83 ? -2.393 14.442 6.968 1.00 85.62 83 SER A CA 1
ATOM 640 C C . SER A 1 83 ? -2.457 13.072 6.299 1.00 85.62 83 SER A C 1
ATOM 642 O O . SER A 1 83 ? -1.434 12.554 5.856 1.00 85.62 83 SER A O 1
ATOM 644 N N . LYS A 1 84 ? -3.661 12.512 6.136 1.00 87.81 84 LYS A N 1
ATOM 645 C CA . LYS A 1 84 ? -3.877 11.251 5.417 1.00 87.81 84 LYS A CA 1
ATOM 646 C C . LYS A 1 84 ? -3.403 11.348 3.965 1.00 87.81 84 LYS A C 1
ATOM 648 O O . LYS A 1 84 ? -2.674 10.473 3.504 1.00 87.81 84 LYS A O 1
ATOM 653 N N . LYS A 1 85 ? -3.762 12.426 3.255 1.00 89.44 85 LYS A N 1
ATOM 654 C CA . LYS A 1 85 ? -3.306 12.669 1.875 1.00 89.44 85 LYS A CA 1
ATOM 655 C C . LYS A 1 85 ? -1.780 12.756 1.797 1.00 89.44 85 LYS A C 1
ATOM 657 O O . LYS A 1 85 ? -1.187 12.093 0.949 1.00 89.44 85 LYS A O 1
ATOM 662 N N . LYS A 1 86 ? -1.149 13.512 2.704 1.00 91.88 86 LYS A N 1
ATOM 663 C CA . LYS A 1 86 ? 0.317 13.639 2.778 1.00 91.88 86 LYS A CA 1
ATOM 664 C C . LYS A 1 86 ? 0.996 12.290 3.021 1.00 91.88 86 LYS A C 1
ATOM 666 O O . LYS A 1 86 ? 1.923 11.943 2.297 1.00 91.88 86 LYS A O 1
ATOM 671 N N . TYR A 1 87 ? 0.503 11.503 3.978 1.00 91.25 87 TYR A N 1
ATOM 672 C CA . TYR A 1 87 ? 1.064 10.186 4.288 1.00 91.25 87 TYR A CA 1
ATOM 673 C C . TYR A 1 87 ? 0.962 9.222 3.100 1.00 91.25 87 TYR A C 1
ATOM 675 O O . TYR A 1 87 ? 1.945 8.584 2.734 1.00 91.25 87 TYR A O 1
ATOM 683 N N . ARG A 1 88 ? -0.199 9.173 2.431 1.00 92.56 88 ARG A N 1
ATOM 684 C CA . ARG A 1 88 ? -0.380 8.359 1.218 1.00 92.56 88 ARG A CA 1
ATOM 685 C C . ARG A 1 88 ? 0.572 8.774 0.101 1.00 92.56 88 ARG A C 1
ATOM 687 O O . ARG A 1 88 ? 1.164 7.920 -0.549 1.00 92.56 88 ARG A O 1
ATOM 694 N N . GLN A 1 89 ? 0.745 10.077 -0.116 1.00 92.94 89 GLN A N 1
ATOM 695 C CA . GLN A 1 89 ? 1.701 10.581 -1.102 1.00 92.94 89 GLN A CA 1
ATOM 696 C C . GLN A 1 89 ? 3.140 10.196 -0.752 1.00 92.94 89 GLN A C 1
ATOM 698 O O . GLN A 1 89 ? 3.874 9.768 -1.639 1.00 92.94 89 GLN A O 1
ATOM 703 N N . LEU A 1 90 ? 3.533 10.306 0.519 1.00 93.75 90 LEU A N 1
ATOM 704 C CA . LEU A 1 90 ? 4.866 9.920 0.974 1.00 93.75 90 LEU A CA 1
ATOM 705 C C . LEU A 1 90 ? 5.117 8.424 0.765 1.00 93.75 90 LEU A C 1
ATOM 707 O O . LEU A 1 90 ? 6.147 8.052 0.211 1.00 93.75 90 LEU A O 1
ATOM 711 N N . LEU A 1 91 ? 4.153 7.578 1.129 1.00 91.81 91 LEU A N 1
ATOM 712 C CA . LEU A 1 91 ? 4.255 6.134 0.942 1.00 91.81 91 LEU A CA 1
ATOM 713 C C . LEU A 1 91 ? 4.350 5.757 -0.542 1.00 91.81 91 LEU A C 1
ATOM 715 O O . LEU A 1 91 ? 5.205 4.963 -0.921 1.00 91.81 91 LEU A O 1
ATOM 719 N N . LYS A 1 92 ? 3.538 6.378 -1.406 1.00 92.94 92 LYS A N 1
ATOM 720 C CA . LYS A 1 92 ? 3.640 6.183 -2.860 1.00 92.94 92 LYS A CA 1
ATOM 721 C C . LYS A 1 92 ? 5.009 6.593 -3.396 1.00 92.94 92 LYS A C 1
ATOM 723 O O . LYS A 1 92 ? 5.612 5.828 -4.136 1.00 92.94 92 LYS A O 1
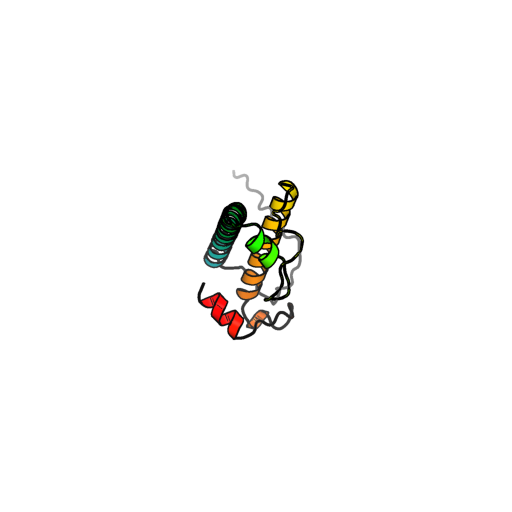ATOM 728 N N . ARG A 1 93 ? 5.527 7.758 -2.990 1.00 93.50 93 ARG A N 1
ATOM 729 C CA . ARG A 1 93 ? 6.877 8.215 -3.368 1.00 93.50 93 ARG A CA 1
ATOM 730 C C . ARG A 1 93 ? 7.958 7.241 -2.905 1.00 93.50 93 ARG A C 1
ATOM 732 O O . ARG A 1 93 ? 8.884 6.984 -3.660 1.00 93.50 93 ARG A O 1
ATOM 739 N N . PHE A 1 94 ? 7.822 6.682 -1.705 1.00 90.81 94 PHE A N 1
ATOM 740 C CA . PHE A 1 94 ? 8.745 5.681 -1.178 1.00 90.81 94 PHE A CA 1
ATOM 741 C C . PHE A 1 94 ? 8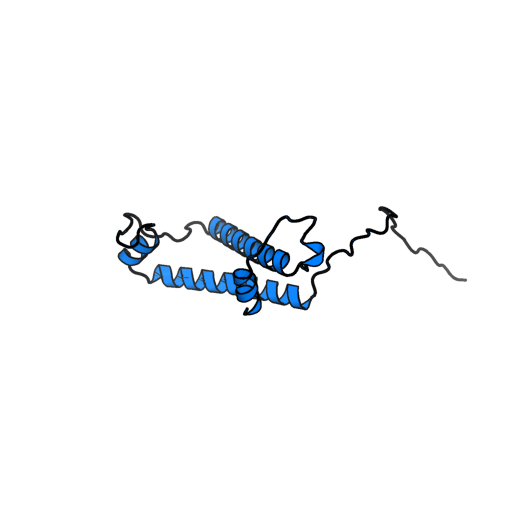.756 4.401 -2.024 1.00 90.81 94 PHE A C 1
ATOM 743 O O . PHE A 1 94 ? 9.826 3.938 -2.409 1.00 90.81 94 PHE A O 1
ATOM 750 N N . PHE A 1 95 ? 7.586 3.868 -2.390 1.00 89.38 95 PHE A N 1
ATOM 751 C CA . PHE A 1 95 ? 7.509 2.719 -3.295 1.00 89.38 95 PHE A CA 1
ATOM 752 C C . PHE A 1 95 ? 8.079 3.042 -4.679 1.00 89.38 95 PHE A C 1
ATOM 754 O O . PHE A 1 95 ? 8.939 2.316 -5.161 1.00 89.38 95 PHE A O 1
ATOM 761 N N . VAL A 1 96 ? 7.684 4.164 -5.288 1.00 91.12 96 VAL A N 1
ATOM 762 C CA . VAL A 1 96 ? 8.240 4.614 -6.578 1.00 91.12 96 VAL A CA 1
ATOM 763 C C . VAL A 1 96 ? 9.768 4.696 -6.517 1.00 91.12 96 VAL A C 1
ATOM 765 O O . VAL A 1 96 ? 10.437 4.211 -7.422 1.00 91.12 96 VAL A O 1
ATOM 768 N N . LEU A 1 97 ? 10.329 5.250 -5.436 1.00 88.31 97 LEU A N 1
ATOM 769 C CA . LEU A 1 97 ? 11.774 5.325 -5.231 1.00 88.31 97 LEU A CA 1
ATOM 770 C C . LEU A 1 97 ? 12.414 3.932 -5.189 1.00 88.31 97 LEU A C 1
ATOM 772 O O . LEU A 1 97 ? 13.388 3.705 -5.897 1.00 88.31 97 LEU A O 1
ATOM 776 N N . ILE A 1 98 ? 11.867 2.994 -4.408 1.00 86.56 98 ILE A N 1
ATOM 777 C CA . ILE A 1 98 ? 12.395 1.622 -4.320 1.00 86.56 98 ILE A CA 1
ATOM 778 C C . ILE A 1 98 ? 12.413 0.951 -5.694 1.00 86.56 98 ILE A C 1
ATOM 780 O O . ILE A 1 98 ? 13.436 0.382 -6.077 1.00 86.56 98 ILE A O 1
ATOM 784 N N . PHE A 1 99 ? 11.306 1.032 -6.435 1.00 84.31 99 PHE A N 1
ATOM 785 C CA . PHE A 1 99 ? 11.180 0.386 -7.740 1.00 84.31 99 PHE A CA 1
ATOM 786 C C . PHE A 1 99 ? 12.073 1.043 -8.795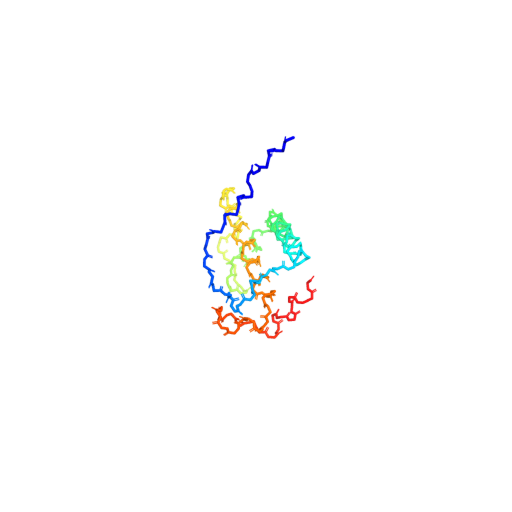 1.00 84.31 99 PHE A C 1
ATOM 788 O O . PHE A 1 99 ? 12.745 0.338 -9.541 1.00 84.31 99 PHE A O 1
ATOM 795 N N . ARG A 1 100 ? 12.205 2.373 -8.789 1.00 83.69 100 ARG A N 1
ATOM 796 C CA . ARG A 1 100 ? 13.189 3.063 -9.636 1.00 83.69 100 ARG A CA 1
ATOM 797 C C . ARG A 1 100 ? 14.617 2.659 -9.289 1.00 83.69 100 ARG A C 1
ATOM 799 O O . ARG A 1 100 ? 15.397 2.329 -10.171 1.00 83.69 100 ARG A O 1
ATOM 806 N N . CYS A 1 101 ? 14.958 2.590 -8.003 1.00 80.00 101 CYS A N 1
ATOM 807 C CA . CYS A 1 101 ? 16.265 2.106 -7.561 1.00 80.00 101 CYS A CA 1
ATOM 808 C C . CYS A 1 101 ? 16.524 0.638 -7.927 1.00 80.00 101 CYS A C 1
ATOM 810 O O . CYS A 1 101 ? 17.690 0.236 -7.955 1.00 80.00 101 CYS A O 1
ATOM 812 N N . TYR A 1 102 ? 15.473 -0.160 -8.125 1.00 74.75 102 TYR A N 1
ATOM 813 C CA . TYR A 1 102 ? 15.547 -1.545 -8.583 1.00 74.75 102 TYR A CA 1
ATOM 814 C C . TYR A 1 102 ? 15.748 -1.638 -10.101 1.00 74.75 102 TYR A C 1
ATOM 816 O O . TYR A 1 102 ? 16.545 -2.455 -10.549 1.00 74.75 102 TYR A O 1
ATOM 824 N N . GLN A 1 103 ? 15.073 -0.784 -10.873 1.00 71.75 103 GLN A N 1
ATOM 825 C CA . GLN A 1 103 ? 15.166 -0.745 -12.336 1.00 71.75 103 GLN A CA 1
ATOM 826 C C . GLN A 1 103 ? 16.495 -0.175 -12.851 1.00 71.75 103 GLN A C 1
ATOM 828 O O . GLN A 1 103 ? 16.866 -0.464 -13.985 1.00 71.75 103 GLN A O 1
ATOM 833 N N . ILE A 1 104 ? 17.236 0.598 -12.043 1.00 69.62 104 ILE A N 1
ATOM 834 C CA . ILE A 1 104 ? 18.599 1.022 -12.401 1.00 69.62 104 ILE A CA 1
ATOM 835 C C . ILE A 1 104 ? 19.481 -0.234 -12.550 1.00 69.62 104 ILE A C 1
ATOM 837 O O . ILE A 1 104 ? 19.680 -0.946 -11.556 1.00 69.62 104 ILE A O 1
ATOM 841 N N . PRO A 1 105 ? 20.028 -0.511 -13.753 1.00 64.12 105 PRO A N 1
ATOM 842 C CA . PRO A 1 105 ? 20.817 -1.709 -14.000 1.00 64.12 105 PRO A CA 1
ATOM 843 C C . PRO A 1 105 ? 22.035 -1.786 -13.071 1.00 64.12 105 PRO A C 1
ATOM 845 O O . PRO A 1 105 ? 22.639 -0.783 -12.685 1.00 64.12 105 PRO A O 1
ATOM 848 N N . VAL A 1 106 ? 22.391 -3.012 -12.679 1.00 58.50 106 VAL A N 1
ATOM 849 C CA . VAL A 1 106 ? 23.427 -3.295 -11.668 1.00 58.50 106 VAL A CA 1
ATOM 850 C C . VAL A 1 106 ? 24.783 -2.678 -12.045 1.00 58.50 106 VAL A C 1
ATOM 852 O O . VAL A 1 106 ? 25.533 -2.269 -11.153 1.00 58.50 106 VAL A O 1
ATOM 855 N N . ASP A 1 107 ? 25.053 -2.537 -13.344 1.00 56.62 107 ASP A N 1
ATOM 856 C CA . ASP A 1 107 ? 26.303 -2.004 -13.893 1.00 56.62 107 ASP A CA 1
ATOM 857 C C . ASP A 1 107 ? 26.492 -0.495 -13.653 1.00 56.62 107 ASP A C 1
ATOM 859 O O . ASP A 1 107 ? 27.611 -0.051 -13.398 1.00 56.62 107 ASP A O 1
ATOM 863 N N . THR A 1 108 ? 25.415 0.298 -13.590 1.00 56.28 108 THR A N 1
ATOM 864 C CA . THR A 1 108 ? 25.460 1.727 -13.208 1.00 56.28 108 THR A CA 1
ATOM 865 C C . THR A 1 108 ? 25.270 1.960 -11.706 1.00 56.28 108 THR A C 1
ATOM 867 O O . THR A 1 108 ? 25.546 3.047 -11.201 1.00 56.28 108 THR A O 1
ATOM 870 N N . ARG A 1 109 ? 24.866 0.936 -10.944 1.00 53.06 109 ARG A N 1
ATOM 871 C CA . ARG A 1 109 ? 24.517 1.036 -9.513 1.00 53.06 109 ARG A CA 1
ATOM 872 C C . ARG A 1 109 ? 25.715 1.133 -8.567 1.00 53.06 109 ARG A C 1
ATOM 874 O O . ARG A 1 109 ? 25.576 1.614 -7.439 1.00 53.06 109 ARG A O 1
ATOM 881 N N . ARG A 1 110 ? 26.885 0.646 -8.997 1.00 51.09 110 ARG A N 1
ATOM 882 C CA . ARG A 1 110 ? 28.072 0.510 -8.133 1.00 51.09 110 ARG A CA 1
ATOM 883 C C . ARG A 1 110 ? 28.779 1.825 -7.805 1.00 51.09 110 ARG A C 1
ATOM 885 O O . ARG A 1 110 ? 29.477 1.853 -6.798 1.00 51.09 110 ARG A O 1
ATOM 892 N N . ARG A 1 111 ? 28.626 2.880 -8.612 1.00 52.66 111 ARG A N 1
ATOM 893 C CA . ARG A 1 111 ? 29.391 4.131 -8.435 1.00 52.66 111 ARG A CA 1
ATOM 894 C C . ARG A 1 111 ? 28.628 5.310 -7.797 1.00 52.66 111 ARG A C 1
ATOM 896 O O . ARG A 1 111 ? 29.264 5.980 -6.995 1.00 52.66 111 ARG A O 1
ATOM 903 N N . PRO A 1 112 ? 27.324 5.562 -8.045 1.00 52.03 112 PRO A N 1
ATOM 904 C CA . PRO A 1 112 ? 26.683 6.784 -7.529 1.00 52.03 112 PRO A CA 1
ATOM 905 C C . PRO A 1 112 ? 25.787 6.598 -6.290 1.00 52.03 112 PRO A C 1
ATOM 907 O O . PRO A 1 112 ? 25.700 7.496 -5.463 1.00 52.03 112 PRO A O 1
ATOM 910 N N . THR A 1 113 ? 25.085 5.467 -6.144 1.00 54.53 113 THR A N 1
ATOM 911 C CA . THR A 1 113 ? 23.928 5.390 -5.222 1.00 54.53 113 THR A CA 1
ATOM 912 C C . THR A 1 113 ? 24.173 4.691 -3.885 1.00 54.53 113 THR A C 1
ATOM 914 O O . THR A 1 113 ? 23.378 4.871 -2.973 1.00 54.53 113 THR A O 1
ATOM 917 N N . GLY A 1 114 ? 25.201 3.849 -3.738 1.00 58.28 114 GLY A N 1
ATOM 918 C CA . GLY A 1 114 ? 25.466 3.109 -2.485 1.00 58.28 114 GLY A CA 1
ATOM 919 C C . GLY A 1 114 ? 24.384 2.094 -2.050 1.00 58.28 114 GLY A C 1
ATOM 920 O O . GLY A 1 114 ? 24.591 1.341 -1.100 1.00 58.28 114 GLY A O 1
ATOM 921 N N . ILE A 1 115 ? 23.245 2.015 -2.748 1.00 62.59 115 ILE A N 1
ATOM 922 C CA . ILE A 1 115 ? 22.123 1.133 -2.407 1.00 62.59 115 ILE A CA 1
ATOM 923 C C . ILE A 1 115 ? 22.449 -0.308 -2.825 1.00 62.59 115 ILE A C 1
ATOM 925 O O . ILE A 1 115 ? 22.610 -0.611 -4.009 1.00 62.59 115 ILE A O 1
ATOM 929 N N . ARG A 1 116 ? 22.489 -1.228 -1.854 1.00 62.22 116 ARG A N 1
ATOM 930 C CA . ARG A 1 116 ? 22.620 -2.679 -2.073 1.00 62.22 116 ARG A CA 1
ATOM 931 C C . ARG A 1 116 ? 21.312 -3.371 -1.694 1.00 62.22 116 ARG A C 1
ATOM 933 O O . ARG A 1 116 ? 20.912 -3.335 -0.537 1.00 62.22 116 ARG A O 1
ATOM 940 N N . PHE A 1 117 ? 20.657 -4.015 -2.660 1.00 65.62 117 PHE A N 1
ATOM 941 C CA . PHE A 1 117 ? 19.545 -4.924 -2.366 1.00 65.62 117 PHE A CA 1
ATOM 942 C C . PHE A 1 117 ? 20.109 -6.326 -2.124 1.00 65.62 117 PHE A C 1
ATOM 944 O O . PHE A 1 117 ? 20.982 -6.778 -2.868 1.00 65.62 117 PHE A O 1
ATOM 951 N N . LYS A 1 118 ? 19.628 -7.016 -1.086 1.00 78.19 118 LYS A N 1
ATOM 952 C CA . LYS A 1 118 ? 19.963 -8.429 -0.855 1.00 78.19 118 LYS A CA 1
ATOM 953 C C . LYS A 1 118 ? 19.332 -9.299 -1.950 1.00 78.19 118 LYS A C 1
ATOM 955 O O . LYS A 1 118 ? 18.278 -8.957 -2.484 1.00 78.19 118 LYS A O 1
ATOM 960 N N . LYS A 1 119 ? 19.932 -10.461 -2.244 1.00 75.88 119 LYS A N 1
ATOM 961 C CA . LYS A 1 119 ? 19.422 -11.412 -3.257 1.00 75.88 119 LYS A CA 1
ATOM 962 C C . LYS A 1 119 ? 17.957 -11.811 -3.024 1.00 75.88 119 LYS A C 1
ATOM 964 O O . LYS A 1 119 ? 17.209 -11.967 -3.980 1.00 75.88 119 LYS A O 1
ATOM 969 N N . GLU A 1 120 ? 17.530 -11.941 -1.769 1.00 76.31 120 GLU A N 1
ATOM 970 C CA . GLU A 1 120 ? 16.126 -12.212 -1.419 1.00 76.31 120 GLU A CA 1
ATOM 971 C C . GLU A 1 120 ? 15.174 -11.082 -1.793 1.00 76.31 120 GLU A C 1
ATOM 973 O O . GLU A 1 120 ? 14.116 -11.347 -2.352 1.00 76.31 120 GLU A O 1
ATOM 978 N N . GLN A 1 121 ? 15.568 -9.829 -1.561 1.00 73.81 121 GLN A N 1
ATOM 979 C CA . GLN A 1 121 ? 14.739 -8.673 -1.905 1.00 73.81 121 GLN A CA 1
ATOM 980 C C . GLN A 1 121 ? 14.564 -8.559 -3.421 1.00 73.81 121 GLN A C 1
ATOM 982 O O . GLN A 1 121 ? 13.474 -8.260 -3.894 1.00 73.81 121 GLN A O 1
ATOM 987 N N . LEU A 1 122 ? 15.620 -8.852 -4.188 1.00 74.94 122 LEU A N 1
ATOM 988 C CA . LEU A 1 122 ? 15.545 -8.861 -5.649 1.00 74.94 122 LEU A CA 1
ATOM 989 C C . LEU A 1 122 ? 14.575 -9.934 -6.156 1.00 74.94 122 LEU A C 1
ATOM 991 O O . LEU A 1 122 ? 13.760 -9.632 -7.020 1.00 74.94 122 LEU A O 1
ATOM 995 N N . ARG A 1 123 ? 14.623 -11.148 -5.586 1.00 75.88 123 ARG A N 1
ATOM 996 C CA . ARG A 1 123 ? 13.690 -12.230 -5.939 1.00 75.88 123 ARG A CA 1
ATOM 997 C C . ARG A 1 123 ? 12.242 -11.842 -5.665 1.00 75.88 123 ARG A C 1
ATOM 999 O O . ARG A 1 123 ? 11.396 -12.053 -6.516 1.00 75.88 123 ARG A O 1
ATOM 1006 N N . GLN A 1 124 ? 11.967 -11.228 -4.516 1.00 74.19 124 GLN A N 1
ATOM 1007 C CA . GLN A 1 124 ? 10.611 -10.792 -4.172 1.00 74.19 124 GLN A CA 1
ATOM 1008 C C . GLN A 1 124 ? 10.077 -9.705 -5.109 1.00 74.19 124 GLN A C 1
ATOM 1010 O O . GLN A 1 124 ? 8.892 -9.716 -5.413 1.00 74.19 124 GLN A O 1
ATOM 1015 N N . ILE A 1 125 ? 10.932 -8.788 -5.574 1.00 70.69 125 ILE A N 1
ATOM 1016 C CA . ILE A 1 125 ? 10.525 -7.728 -6.506 1.00 70.69 125 ILE A CA 1
ATOM 1017 C C . ILE A 1 125 ? 10.282 -8.285 -7.920 1.00 70.69 125 ILE A C 1
ATOM 1019 O O . ILE A 1 125 ? 9.388 -7.801 -8.599 1.00 70.69 125 ILE A O 1
ATOM 1023 N N . GLN A 1 126 ? 11.030 -9.309 -8.352 1.00 70.81 126 GLN A N 1
ATOM 1024 C CA . GLN A 1 126 ? 10.861 -9.941 -9.675 1.00 70.81 126 GLN A CA 1
ATOM 1025 C C . GLN A 1 126 ? 9.564 -10.736 -9.824 1.00 70.81 126 GLN A C 1
ATOM 1027 O O . GLN A 1 126 ? 9.111 -10.947 -10.944 1.00 70.81 126 GLN A O 1
ATOM 1032 N N . THR A 1 127 ? 8.999 -11.207 -8.714 1.00 70.44 127 THR A N 1
ATOM 1033 C CA . THR A 1 127 ? 7.759 -11.994 -8.707 1.00 70.44 127 THR A CA 1
ATOM 1034 C C . THR A 1 127 ? 6.495 -11.119 -8.779 1.00 70.44 127 THR A C 1
ATOM 1036 O O . THR A 1 127 ? 5.398 -11.662 -8.882 1.00 70.44 127 THR A O 1
ATOM 1039 N N . ILE A 1 128 ? 6.628 -9.787 -8.696 1.00 57.09 128 ILE A N 1
ATOM 1040 C CA . ILE A 1 128 ? 5.523 -8.811 -8.784 1.00 57.09 128 ILE A CA 1
ATOM 1041 C C . ILE A 1 128 ? 5.289 -8.421 -10.244 1.00 57.09 128 ILE A C 1
ATOM 1043 O O . ILE A 1 128 ? 4.103 -8.374 -10.639 1.00 57.09 128 ILE A O 1
#

Secondary structure (DSSP, 8-state):
------------S--S--SSPP----HHHHHHHHHHHHHHHHHHHHHHHHHHHS-HHHHHHHT-SSTT---SSPPPP---HHHHHHHHHHHHHHHHHHHHHHHS-HHHHTTT------HHHHHHHHT-

Radius of gyration: 23.72 Å; chains: 1; bounding box: 46×47×80 Å